Protein AF-A0A2V5PGL5-F1 (afdb_monomer)

pLDDT: mean 88.91, std 11.19, range [50.94, 98.19]

Solvent-accessible surface area (backbone atoms only — not comparable to full-atom values): 10122 Å² total; per-residue (Å²): 123,71,71,63,53,55,51,53,52,50,51,52,53,50,51,60,62,66,61,60,67,85,67,76,75,49,57,67,48,37,21,50,52,44,50,51,52,64,72,65,54,59,92,87,54,70,66,73,61,70,34,73,67,42,45,48,50,42,28,66,51,41,43,56,71,76,46,97,48,52,59,74,34,54,37,42,74,38,64,45,70,73,54,37,51,74,67,74,46,52,85,92,70,59,59,91,46,64,64,60,40,54,51,49,49,54,52,47,47,69,75,38,52,89,81,56,71,79,72,59,90,78,73,47,81,50,74,37,80,86,48,56,37,41,22,74,48,48,54,54,50,52,53,48,51,50,53,49,32,53,50,51,31,49,46,24,72,74,75,72,46,52,76,65,55,36,52,49,31,54,58,71,62,90

Mean predicted aligned error: 7.93 Å

Foldseek 3Di:
DVPVVVVVVVVVVVVVVVPPDPDDQDLVNLLVVLLVVLVPDDPPPDCLCVPPVNSVVSSNCSCVLVPPPCLVRVLQRDAQCVVCVLLVHDPVPQDLDVVVNLVSLVVSCVVCVVSPDDDDPPPPPSVCPSRNGDNVNSVVVVVVQLVVLVVQLVCLVPVPNDPVSNVVSSVSND

Sequence (174 aa):
MKRTSFRALGLLAFLALAAHSTLAWDYEGHRLVNQLALASLPTNFPSFVRTPAAAERVAFLAGEADRPLKHCQEPEHYMDLEELALDGLKPELLPVFRYDFVAQLALVRKAHPESFPAAEPGRDAAHVRELVGLLPWTITENYGKLKSGFSYFKAFEEDGGTAEEIANAQQNII

Structure (mmCIF, N/CA/C/O backbone):
data_AF-A0A2V5PGL5-F1
#
_entry.id   AF-A0A2V5PGL5-F1
#
loop_
_atom_site.group_PDB
_atom_site.id
_atom_site.type_symbol
_atom_site.label_atom_id
_atom_site.label_alt_id
_atom_site.label_comp_id
_atom_site.label_asym_id
_atom_site.label_entity_id
_atom_site.label_seq_id
_atom_site.pdbx_PDB_ins_code
_atom_site.Cartn_x
_atom_site.Cartn_y
_atom_site.Cartn_z
_atom_site.occupancy
_atom_site.B_iso_or_equiv
_atom_site.auth_seq_id
_atom_site.auth_comp_id
_atom_site.auth_asym_id
_atom_site.auth_atom_id
_atom_site.pdbx_PDB_model_num
ATOM 1 N N . MET A 1 1 ? -5.163 48.042 -31.490 1.00 52.19 1 MET A N 1
ATOM 2 C CA . MET A 1 1 ? -4.588 47.918 -30.129 1.00 52.19 1 MET A CA 1
ATOM 3 C C . MET A 1 1 ? -5.418 47.082 -29.146 1.00 52.19 1 MET A C 1
ATOM 5 O O . MET A 1 1 ? -4.812 46.475 -28.287 1.00 52.19 1 MET A O 1
ATOM 9 N N . LYS A 1 2 ? -6.757 46.966 -29.251 1.00 50.94 2 LYS A N 1
ATOM 10 C CA . LYS A 1 2 ? -7.557 46.185 -28.272 1.00 50.94 2 LYS A CA 1
ATOM 11 C C . LYS A 1 2 ? -7.494 44.649 -28.440 1.00 50.94 2 LYS A C 1
ATOM 13 O O . LYS A 1 2 ? -7.550 43.928 -27.457 1.00 50.94 2 LYS A O 1
ATOM 18 N N . ARG A 1 3 ? -7.344 44.124 -29.667 1.00 51.84 3 ARG A N 1
ATOM 19 C CA . ARG A 1 3 ? -7.394 42.667 -29.955 1.00 51.84 3 ARG A CA 1
ATOM 20 C C . ARG A 1 3 ? -6.144 41.882 -29.530 1.00 51.84 3 ARG A C 1
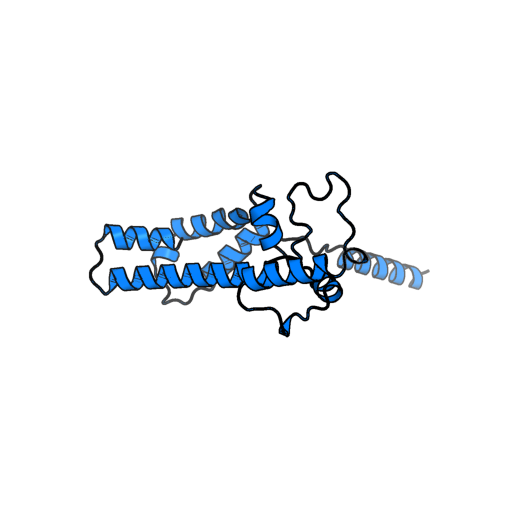ATOM 22 O O . ARG A 1 3 ? -6.249 40.704 -29.212 1.00 51.84 3 ARG A O 1
ATOM 29 N N . THR A 1 4 ? -4.978 42.521 -29.526 1.00 56.88 4 THR A N 1
ATOM 30 C CA . THR A 1 4 ? -3.708 41.913 -29.098 1.00 56.88 4 THR A CA 1
ATOM 31 C C . THR A 1 4 ? -3.652 41.749 -27.579 1.00 56.88 4 THR A C 1
ATOM 33 O O . THR A 1 4 ? -3.180 40.723 -27.101 1.00 56.88 4 THR A O 1
ATOM 36 N N . SER A 1 5 ? -4.233 42.689 -26.828 1.00 60.47 5 SER A N 1
ATOM 37 C CA . SER A 1 5 ? -4.315 42.634 -25.363 1.00 60.47 5 SER A CA 1
ATOM 38 C C . SER A 1 5 ? -5.188 41.482 -24.858 1.00 60.47 5 SER A C 1
ATOM 40 O O . SER A 1 5 ? -4.780 40.790 -23.936 1.00 60.47 5 SER A O 1
ATOM 42 N N . PHE A 1 6 ? -6.333 41.202 -25.497 1.00 62.50 6 PHE A N 1
ATOM 43 C CA . PHE A 1 6 ? -7.183 40.059 -25.119 1.00 62.50 6 PHE A CA 1
ATOM 44 C C . PHE A 1 6 ? -6.530 38.699 -25.407 1.00 62.50 6 PHE A C 1
ATOM 46 O O . PHE A 1 6 ? -6.707 37.762 -24.635 1.00 62.50 6 PHE A O 1
ATOM 53 N N . ARG A 1 7 ? -5.743 38.587 -26.487 1.00 68.94 7 ARG A N 1
ATOM 54 C CA . ARG A 1 7 ? -5.005 37.353 -26.812 1.00 68.94 7 ARG A CA 1
ATOM 55 C C . ARG A 1 7 ? -3.846 37.103 -25.848 1.00 68.94 7 ARG A C 1
ATOM 57 O O . ARG A 1 7 ? -3.656 35.971 -25.425 1.00 68.94 7 ARG A O 1
ATOM 64 N N . ALA A 1 8 ? -3.115 38.153 -25.476 1.00 72.06 8 ALA A N 1
ATOM 65 C CA . ALA A 1 8 ? -2.045 38.060 -24.486 1.00 72.06 8 ALA A CA 1
ATOM 66 C C . ALA A 1 8 ? -2.585 37.688 -23.094 1.00 72.06 8 ALA A C 1
ATOM 68 O O . ALA A 1 8 ? -2.016 36.827 -22.431 1.00 72.06 8 ALA A O 1
ATOM 69 N N . LEU A 1 9 ? -3.721 38.272 -22.689 1.00 74.75 9 LEU A N 1
ATOM 70 C CA . LEU A 1 9 ? -4.374 37.947 -21.417 1.00 74.75 9 LEU A CA 1
ATOM 71 C C . LEU A 1 9 ? -4.900 36.503 -21.391 1.00 74.75 9 LEU A C 1
ATOM 73 O O . LEU A 1 9 ? -4.735 35.811 -20.393 1.00 74.75 9 LEU A O 1
ATOM 77 N N . GLY A 1 10 ? -5.482 36.034 -22.501 1.00 77.19 10 GLY A N 1
ATOM 78 C CA . GLY A 1 10 ? -5.933 34.647 -22.639 1.00 77.19 10 GLY A CA 1
ATOM 79 C C . GLY A 1 10 ? -4.785 33.636 -22.594 1.00 77.19 10 GLY A C 1
ATOM 80 O O . GLY A 1 10 ? -4.913 32.604 -21.944 1.00 77.19 10 GLY A O 1
ATOM 81 N N . LEU A 1 11 ? -3.645 33.947 -23.221 1.00 78.25 11 LEU A N 1
ATOM 82 C CA . LEU A 1 11 ? -2.459 33.085 -23.197 1.00 78.25 11 LEU A CA 1
ATOM 83 C C . LEU A 1 11 ? -1.823 33.018 -21.799 1.00 78.25 11 LEU A C 1
ATOM 85 O O . LEU A 1 11 ? -1.450 31.938 -21.356 1.00 78.25 11 LEU A O 1
ATOM 89 N N . LEU A 1 12 ? -1.749 34.145 -21.084 1.00 77.38 12 LEU A N 1
ATOM 90 C CA . LEU A 1 12 ? -1.271 34.194 -19.696 1.00 77.38 12 LEU A CA 1
ATOM 91 C C . LEU A 1 12 ? -2.187 33.420 -18.741 1.00 77.38 12 LEU A C 1
ATOM 93 O O . LEU A 1 12 ? -1.691 32.685 -17.894 1.00 77.38 12 LEU A O 1
ATOM 97 N N . ALA A 1 13 ? -3.509 33.533 -18.901 1.00 75.62 13 ALA A N 1
ATOM 98 C CA . ALA A 1 13 ? -4.465 32.753 -18.117 1.00 75.62 13 ALA A CA 1
ATOM 99 C C . ALA A 1 13 ? -4.351 31.246 -18.411 1.00 75.62 13 ALA A C 1
ATOM 101 O O . ALA A 1 13 ? -4.390 30.440 -17.486 1.00 75.62 13 ALA A O 1
ATOM 102 N N . PHE A 1 14 ? -4.151 30.864 -19.677 1.00 74.12 14 PHE A N 1
ATOM 103 C CA . PHE A 1 14 ? -3.948 29.468 -20.070 1.00 74.12 14 PHE A CA 1
ATOM 104 C C . PHE A 1 14 ? -2.629 28.899 -19.530 1.00 74.12 14 PHE A C 1
ATOM 106 O O . PHE A 1 14 ? -2.617 27.782 -19.031 1.00 74.12 14 PHE A O 1
ATOM 113 N N . LEU A 1 15 ? -1.538 29.673 -19.555 1.00 74.75 15 LEU A N 1
ATOM 114 C CA . LEU A 1 15 ? -0.254 29.276 -18.967 1.00 74.75 15 LEU A CA 1
ATOM 115 C C . LEU A 1 15 ? -0.322 29.179 -17.437 1.00 74.75 15 LEU A C 1
ATOM 117 O O . LEU A 1 15 ? 0.259 28.263 -16.874 1.00 74.75 15 LEU A O 1
ATOM 121 N N . ALA A 1 16 ? -1.064 30.065 -16.765 1.00 68.12 16 ALA A N 1
ATOM 122 C CA . ALA A 1 16 ? -1.285 29.986 -15.319 1.00 68.12 16 ALA A CA 1
ATOM 123 C C . ALA A 1 16 ? -2.158 28.780 -14.922 1.00 68.12 16 ALA A C 1
ATOM 125 O O . ALA A 1 16 ? -1.909 28.150 -13.901 1.00 68.12 16 ALA A O 1
ATOM 126 N N . LEU A 1 17 ? -3.151 28.422 -15.744 1.00 63.62 17 LEU A N 1
ATOM 127 C CA . LEU A 1 17 ? -3.961 27.214 -15.552 1.00 63.62 17 LEU A CA 1
ATOM 128 C C . LEU A 1 17 ? -3.180 25.933 -15.881 1.00 63.62 17 LEU A C 1
ATOM 130 O O . LEU A 1 17 ? -3.324 24.950 -15.163 1.00 63.62 17 LEU A O 1
ATOM 134 N N . ALA A 1 18 ? -2.321 25.952 -16.902 1.00 60.88 18 ALA A N 1
ATOM 135 C CA . ALA A 1 18 ? -1.444 24.836 -17.265 1.00 60.88 18 ALA A CA 1
ATOM 136 C C . ALA A 1 18 ? -0.243 24.667 -16.313 1.00 60.88 18 ALA A C 1
ATOM 138 O O . ALA A 1 18 ? 0.379 23.612 -16.303 1.00 60.88 18 ALA A O 1
ATOM 139 N N . ALA A 1 19 ? 0.073 25.687 -15.507 1.00 57.53 19 ALA A N 1
ATOM 140 C CA . ALA A 1 19 ? 1.109 25.645 -14.476 1.00 57.53 19 ALA A CA 1
ATOM 141 C C . ALA A 1 19 ? 0.639 25.016 -13.155 1.00 57.53 19 ALA A C 1
ATOM 143 O O . ALA A 1 19 ? 1.408 24.985 -12.194 1.00 57.53 19 ALA A O 1
ATOM 144 N N . HIS A 1 20 ? -0.586 24.480 -13.094 1.00 53.91 20 HIS A N 1
ATOM 145 C CA . HIS A 1 20 ? -0.894 23.470 -12.088 1.00 53.91 20 HIS A CA 1
ATOM 146 C C . HIS A 1 20 ? -0.110 22.219 -12.469 1.00 53.91 20 HIS A C 1
ATOM 148 O O . HIS A 1 20 ? -0.618 21.325 -13.142 1.00 53.91 20 HIS A O 1
ATOM 154 N N . SER A 1 21 ? 1.159 22.184 -12.062 1.00 53.25 21 SER A N 1
ATOM 155 C CA . SER A 1 21 ? 1.884 20.936 -11.915 1.00 53.25 21 SER A CA 1
ATOM 156 C C . SER A 1 21 ? 0.938 19.984 -11.198 1.00 53.25 21 SER A C 1
ATOM 158 O O . SER A 1 21 ? 0.430 20.310 -10.123 1.00 53.25 21 SER A O 1
ATOM 160 N N . THR A 1 22 ? 0.661 18.835 -11.802 1.00 53.97 22 THR A N 1
ATOM 161 C CA . THR A 1 22 ? 0.107 17.692 -11.084 1.00 53.97 22 THR A CA 1
ATOM 162 C C . THR A 1 22 ? 1.184 17.277 -10.091 1.00 53.97 22 THR A C 1
ATOM 164 O O . THR A 1 22 ? 2.017 16.422 -10.385 1.00 53.97 22 THR A O 1
ATOM 167 N N . LEU A 1 23 ? 1.278 18.008 -8.980 1.00 61.75 23 LEU A N 1
ATOM 168 C CA . LEU A 1 23 ? 2.219 17.700 -7.925 1.00 61.75 23 LEU A CA 1
ATOM 169 C C . LEU A 1 23 ? 1.856 16.304 -7.431 1.00 61.75 23 LEU A C 1
ATOM 171 O O . LEU A 1 23 ? 0.679 16.007 -7.212 1.00 61.75 23 LEU A O 1
ATOM 175 N N . ALA A 1 24 ? 2.869 15.447 -7.316 1.00 70.56 24 ALA A N 1
ATOM 176 C CA . ALA A 1 24 ? 2.718 14.209 -6.576 1.00 70.56 24 ALA A CA 1
ATOM 177 C C . ALA A 1 24 ? 2.209 14.542 -5.167 1.00 70.56 24 ALA A C 1
ATOM 179 O O . ALA A 1 24 ? 2.469 15.630 -4.642 1.00 70.56 24 ALA A O 1
ATOM 180 N N . TRP A 1 25 ? 1.451 13.621 -4.585 1.00 84.56 25 TRP A N 1
ATOM 181 C CA . TRP A 1 25 ? 0.922 13.800 -3.244 1.00 84.56 25 TRP A CA 1
ATOM 182 C C . TRP A 1 25 ? 2.093 13.803 -2.267 1.00 84.56 25 TRP A C 1
ATOM 184 O O . TRP A 1 25 ? 2.866 12.855 -2.213 1.00 84.56 25 TRP A O 1
ATOM 194 N N . ASP A 1 26 ? 2.254 14.901 -1.542 1.00 87.81 26 ASP A N 1
ATOM 195 C CA . ASP A 1 26 ? 3.152 14.947 -0.402 1.00 87.81 26 ASP A CA 1
ATOM 196 C C . ASP A 1 26 ? 2.430 14.408 0.842 1.00 87.81 26 ASP A C 1
ATOM 198 O O . ASP A 1 26 ? 1.290 13.932 0.783 1.00 87.81 26 ASP A O 1
ATOM 202 N N . TYR A 1 27 ? 3.090 14.505 1.995 1.00 92.31 27 TYR A N 1
ATOM 203 C CA . TYR A 1 27 ? 2.515 14.087 3.269 1.00 92.31 27 TYR A CA 1
ATOM 204 C C . TYR A 1 27 ? 1.114 14.673 3.516 1.00 92.31 27 TYR A C 1
ATOM 206 O O . TYR A 1 27 ? 0.224 13.949 3.962 1.00 92.31 27 TYR A O 1
ATOM 214 N N . GLU A 1 28 ? 0.886 15.954 3.206 1.00 93.69 28 GLU A N 1
ATOM 215 C CA . GLU A 1 28 ? -0.415 16.599 3.420 1.00 93.69 28 GLU A CA 1
ATOM 216 C C . GLU A 1 28 ? -1.478 16.044 2.468 1.00 93.69 28 GLU A C 1
ATOM 218 O O . GLU A 1 28 ? -2.625 15.823 2.866 1.00 93.69 28 GLU A O 1
ATOM 223 N N . GLY A 1 29 ? -1.084 15.748 1.229 1.00 93.25 29 GLY A N 1
ATOM 224 C CA . GLY A 1 29 ? -1.908 15.039 0.261 1.00 93.25 29 GLY A CA 1
ATOM 225 C C . GLY A 1 29 ? -2.373 13.669 0.760 1.00 93.25 29 GLY A C 1
ATOM 226 O O . GLY A 1 29 ? -3.576 13.397 0.815 1.00 93.25 29 GLY A O 1
ATOM 227 N N . HIS A 1 30 ? -1.429 12.828 1.187 1.00 94.56 30 HIS A N 1
ATOM 228 C CA . HIS A 1 30 ? -1.726 11.511 1.756 1.00 94.56 30 HIS A CA 1
ATOM 229 C C . HIS A 1 30 ? -2.597 11.618 3.014 1.00 94.56 30 HIS A C 1
ATOM 231 O O . HIS A 1 30 ? -3.583 10.890 3.172 1.00 94.56 30 HIS A O 1
ATOM 237 N N . ARG A 1 31 ? -2.286 12.575 3.894 1.00 96.19 31 ARG A N 1
ATOM 238 C CA . ARG A 1 31 ? -3.042 12.832 5.122 1.00 96.19 31 ARG A CA 1
ATOM 239 C C . ARG A 1 31 ? -4.494 13.208 4.829 1.00 96.19 31 ARG A C 1
ATOM 241 O O . ARG A 1 31 ? -5.399 12.662 5.463 1.00 96.19 31 ARG A O 1
ATOM 248 N N . LEU A 1 32 ? -4.733 14.088 3.855 1.00 96.12 32 LEU A N 1
ATOM 249 C CA . LEU A 1 32 ? -6.078 14.491 3.436 1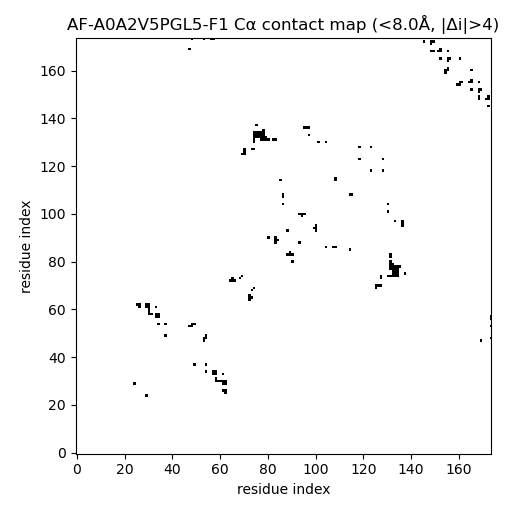.00 96.12 32 LEU A CA 1
ATOM 250 C C . LEU A 1 32 ? -6.894 13.299 2.919 1.00 96.12 32 LEU A C 1
ATOM 252 O O . LEU A 1 32 ? -8.055 13.143 3.305 1.00 96.12 32 LEU A O 1
ATOM 256 N N . VAL A 1 33 ? -6.298 12.439 2.086 1.00 95.44 33 VAL A N 1
ATOM 257 C CA . VAL A 1 33 ? -6.964 11.227 1.577 1.00 95.44 33 VAL A CA 1
ATOM 258 C C . VAL A 1 33 ? -7.395 10.316 2.730 1.00 95.44 33 VAL A C 1
ATOM 260 O O . VAL A 1 33 ? -8.550 9.888 2.763 1.00 95.44 33 VAL A O 1
ATOM 263 N N . ASN A 1 34 ? -6.528 10.090 3.721 1.00 96.06 34 ASN A N 1
ATOM 264 C CA . ASN A 1 34 ? -6.858 9.284 4.900 1.00 96.06 34 ASN A CA 1
ATOM 265 C C . ASN A 1 34 ? -8.007 9.889 5.723 1.00 96.06 34 ASN A C 1
ATOM 267 O O . ASN A 1 34 ? -8.916 9.175 6.151 1.00 96.06 34 ASN A O 1
ATOM 271 N N . GLN A 1 35 ? -8.017 11.210 5.910 1.00 97.25 35 GLN A N 1
ATOM 272 C CA . GLN A 1 35 ? -9.104 11.895 6.614 1.00 97.25 35 GLN A CA 1
ATOM 273 C C . GLN A 1 35 ? -10.442 11.788 5.869 1.00 97.25 35 GLN A C 1
ATOM 275 O O . GLN A 1 35 ? -11.474 11.531 6.493 1.00 97.25 35 GLN A O 1
ATOM 280 N N . LEU A 1 36 ? -10.436 11.943 4.541 1.00 97.81 36 LEU A N 1
ATOM 281 C CA . LEU A 1 36 ? -11.628 11.771 3.707 1.00 97.81 36 LEU A CA 1
ATOM 282 C C . LEU A 1 36 ? -12.134 10.325 3.742 1.00 97.81 36 LEU A C 1
ATOM 284 O O . LEU A 1 36 ? -13.340 10.106 3.872 1.00 97.81 36 LEU A O 1
ATOM 288 N N . ALA A 1 37 ? -11.227 9.346 3.694 1.00 95.88 37 ALA A N 1
ATOM 289 C CA . ALA A 1 37 ? -11.568 7.934 3.819 1.00 95.88 37 ALA A CA 1
ATOM 290 C C . ALA A 1 37 ? -12.295 7.660 5.146 1.00 95.88 37 ALA A C 1
ATOM 292 O O . ALA A 1 37 ? -13.408 7.132 5.126 1.00 95.88 37 ALA A O 1
ATOM 293 N N . LEU A 1 38 ? -11.738 8.109 6.279 1.00 96.88 38 LEU A N 1
ATOM 294 C CA . LEU A 1 38 ? -12.363 7.983 7.603 1.00 96.88 38 LEU A CA 1
ATOM 295 C C . LEU A 1 38 ? -13.742 8.657 7.672 1.00 96.88 38 LEU A C 1
ATOM 297 O O . LEU A 1 38 ? -14.686 8.080 8.216 1.00 96.88 38 LEU A O 1
ATOM 301 N N . ALA A 1 39 ? -13.875 9.858 7.102 1.00 96.69 39 ALA A N 1
ATOM 302 C CA . ALA A 1 39 ? -15.137 10.596 7.068 1.00 96.69 39 ALA A CA 1
ATOM 303 C C . ALA A 1 39 ? -16.212 9.908 6.206 1.00 96.69 39 ALA A C 1
ATOM 305 O O . ALA A 1 39 ? -17.403 10.060 6.475 1.00 96.69 39 ALA A O 1
ATOM 306 N N . SER A 1 40 ? -15.803 9.137 5.194 1.00 97.44 40 SER A N 1
ATOM 307 C CA . SER A 1 40 ? -16.708 8.413 4.292 1.00 97.44 40 SER A CA 1
ATOM 308 C C . SER A 1 40 ? -17.158 7.039 4.806 1.00 97.44 40 SER A C 1
ATOM 310 O O . SER A 1 40 ? -18.016 6.407 4.186 1.00 97.44 40 SER A O 1
ATOM 312 N N . LEU A 1 41 ? -16.610 6.565 5.933 1.00 96.69 41 LEU A N 1
ATOM 313 C CA . LEU A 1 41 ? -16.954 5.256 6.490 1.00 96.69 41 LEU A CA 1
ATOM 314 C C . LEU A 1 41 ? -18.457 5.160 6.819 1.00 96.69 41 LEU A C 1
ATOM 316 O O . LEU A 1 41 ? -19.014 6.078 7.433 1.00 96.69 41 LEU A O 1
ATOM 320 N N . PRO A 1 42 ? -19.117 4.026 6.516 1.00 96.50 42 PRO A N 1
ATOM 321 C CA . PRO A 1 42 ? -20.556 3.860 6.721 1.00 96.50 42 PRO A CA 1
ATOM 322 C C . PRO A 1 42 ? -20.904 3.868 8.212 1.00 96.50 42 PRO A C 1
ATOM 324 O O . PRO A 1 42 ? -20.124 3.389 9.029 1.00 96.50 42 PRO A O 1
ATOM 327 N N . THR A 1 43 ? -22.068 4.384 8.611 1.00 94.06 43 THR A N 1
ATOM 328 C CA . THR A 1 43 ? -22.406 4.616 10.036 1.00 94.06 43 THR A CA 1
ATOM 329 C C . THR A 1 43 ? -22.340 3.366 10.919 1.00 94.06 43 THR A C 1
ATOM 331 O O . THR A 1 43 ? -22.110 3.487 12.118 1.00 94.06 43 THR A O 1
ATOM 334 N N . ASN A 1 44 ? -22.458 2.173 10.336 1.00 93.50 44 ASN A N 1
ATOM 335 C CA . ASN A 1 44 ? -22.320 0.881 11.009 1.00 93.50 44 ASN A CA 1
ATOM 336 C C . ASN A 1 44 ? -20.872 0.347 11.093 1.00 93.50 44 ASN A C 1
ATOM 338 O O . ASN A 1 44 ? -20.674 -0.791 11.506 1.00 93.50 44 ASN A O 1
ATOM 342 N N . PHE A 1 45 ? -19.862 1.122 10.689 1.00 96.00 45 PHE A N 1
ATOM 343 C CA . PHE A 1 45 ? -18.451 0.735 10.820 1.00 96.00 45 PHE A CA 1
ATOM 344 C C . PHE A 1 45 ? -18.022 0.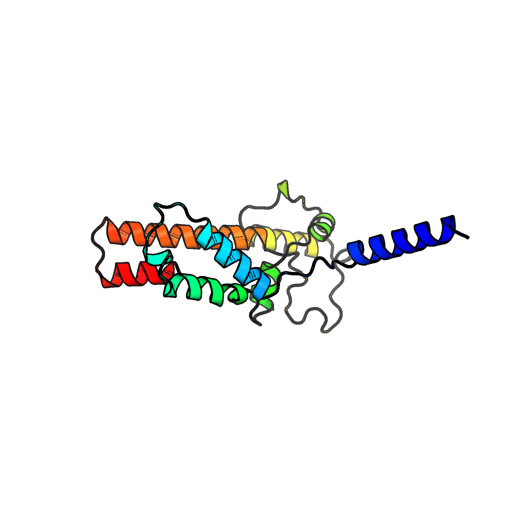667 12.301 1.00 96.00 45 PHE A C 1
ATOM 346 O O . PHE A 1 45 ? -18.515 1.493 13.080 1.00 96.00 45 PHE A O 1
ATOM 353 N N . PRO A 1 46 ? -17.105 -0.242 12.699 1.00 95.50 46 PRO A N 1
ATOM 354 C CA . PRO A 1 46 ? -16.669 -0.382 14.089 1.00 95.50 46 PRO A CA 1
ATOM 355 C C . PRO A 1 46 ? -16.260 0.946 14.738 1.00 95.50 46 PRO A C 1
ATOM 357 O O . PRO A 1 46 ? -15.507 1.740 14.169 1.00 95.50 46 PRO A O 1
ATOM 360 N N . SER A 1 47 ? -16.776 1.202 15.941 1.00 94.75 47 SER A N 1
ATOM 361 C CA . SER A 1 47 ? -16.668 2.510 16.600 1.00 94.75 47 SER A CA 1
ATOM 362 C C . SER A 1 47 ? -15.241 2.872 17.015 1.00 94.75 47 SER A C 1
ATOM 364 O O . SER A 1 47 ? -14.909 4.057 17.025 1.00 94.75 47 SER A O 1
ATOM 366 N N . PHE A 1 48 ? -14.382 1.882 17.294 1.00 96.06 48 PHE A N 1
ATOM 367 C CA . PHE A 1 48 ? -12.995 2.112 17.719 1.00 96.06 48 PHE A CA 1
ATOM 368 C C . PHE A 1 48 ? -12.182 2.907 16.680 1.00 96.06 48 PHE A C 1
ATOM 370 O O . PHE A 1 48 ? -11.354 3.739 17.053 1.00 96.06 48 PHE A O 1
ATOM 377 N N . VAL A 1 49 ? -12.495 2.739 15.389 1.00 96.75 49 VAL A N 1
ATOM 378 C CA . VAL A 1 49 ? -11.841 3.437 14.266 1.00 96.75 49 VAL A CA 1
ATOM 379 C C . VAL A 1 49 ? -12.175 4.931 14.240 1.00 96.75 49 VAL A C 1
ATOM 381 O O . VAL A 1 49 ? -11.391 5.740 13.755 1.00 96.75 49 VAL A O 1
ATOM 384 N N . ARG A 1 50 ? -13.326 5.328 14.798 1.00 94.50 50 ARG A N 1
ATOM 385 C CA . ARG A 1 50 ? -13.787 6.726 14.822 1.00 94.50 50 ARG A CA 1
ATOM 386 C C . ARG A 1 50 ? -13.331 7.514 16.042 1.00 94.50 50 ARG A C 1
ATOM 388 O O . ARG A 1 50 ? -13.662 8.694 16.154 1.00 94.50 50 ARG A O 1
ATOM 395 N N . THR A 1 51 ? -12.627 6.888 16.982 1.00 96.94 51 THR A N 1
ATOM 396 C CA . THR A 1 51 ? -12.110 7.627 18.137 1.00 96.94 51 THR A CA 1
ATOM 397 C C . THR A 1 51 ? -11.145 8.720 17.658 1.00 96.94 51 THR A C 1
ATOM 399 O O . THR A 1 51 ? -10.411 8.492 16.694 1.00 96.94 51 THR A O 1
ATOM 402 N N . PRO A 1 52 ? -11.090 9.897 18.312 1.00 97.50 52 PRO A N 1
ATOM 403 C CA . PRO A 1 52 ? -10.157 10.951 17.913 1.00 97.50 52 PRO A CA 1
ATOM 404 C C . PRO A 1 52 ? -8.698 10.474 17.850 1.00 97.50 52 PRO A C 1
ATOM 406 O O . PRO A 1 52 ? -7.961 10.858 16.949 1.00 97.50 52 PRO A O 1
ATOM 409 N N . ALA A 1 53 ? -8.302 9.587 18.770 1.00 97.31 53 ALA A N 1
ATOM 410 C CA . ALA A 1 53 ? -6.967 8.996 18.795 1.00 97.31 53 ALA A CA 1
ATOM 411 C C . ALA A 1 53 ? -6.698 8.090 17.580 1.00 97.31 53 ALA A C 1
ATOM 413 O O . ALA A 1 53 ? -5.646 8.216 16.957 1.00 97.31 53 ALA A O 1
ATOM 414 N N . ALA A 1 54 ? -7.640 7.213 17.214 1.00 97.81 54 ALA A N 1
ATOM 415 C CA . ALA A 1 54 ? -7.501 6.352 16.039 1.00 97.81 54 ALA A CA 1
ATOM 416 C C . ALA A 1 54 ? -7.508 7.163 14.734 1.00 97.81 54 ALA A C 1
ATOM 418 O O . ALA A 1 54 ? -6.672 6.933 13.864 1.00 97.81 54 ALA A O 1
ATOM 419 N N . ALA A 1 55 ? -8.387 8.162 14.626 1.00 97.06 55 ALA A N 1
ATOM 420 C CA . ALA A 1 55 ? -8.446 9.034 13.459 1.00 97.06 55 ALA A CA 1
ATOM 421 C C . ALA A 1 55 ? -7.130 9.798 13.240 1.00 97.06 55 ALA A C 1
ATOM 423 O O . ALA A 1 55 ? -6.624 9.846 12.118 1.00 97.06 55 ALA A O 1
ATOM 424 N N . GLU A 1 56 ? -6.540 10.351 14.306 1.00 97.56 56 GLU A N 1
ATOM 425 C CA . GLU A 1 56 ? -5.237 11.014 14.204 1.00 97.56 56 GLU A CA 1
ATOM 426 C C . GLU A 1 56 ? -4.115 10.022 13.889 1.00 97.56 56 GLU A C 1
ATOM 428 O O . GLU A 1 56 ? -3.248 10.324 13.076 1.00 97.56 56 GLU A O 1
ATOM 433 N N . ARG A 1 57 ? -4.136 8.819 14.475 1.00 97.56 57 ARG A N 1
ATOM 434 C CA . ARG A 1 57 ? -3.142 7.772 14.201 1.00 97.56 57 ARG A CA 1
ATOM 435 C C . ARG A 1 57 ? -3.116 7.395 12.715 1.00 97.56 57 ARG A C 1
ATOM 437 O O . ARG A 1 57 ? -2.038 7.395 12.125 1.00 97.56 57 ARG A O 1
ATOM 444 N N . VAL A 1 58 ? -4.282 7.157 12.110 1.00 97.00 58 VAL A N 1
ATOM 445 C CA . VAL A 1 58 ? -4.422 6.859 10.672 1.00 97.00 58 VAL A CA 1
ATOM 446 C C . VAL A 1 58 ? -3.970 8.044 9.812 1.00 97.00 58 VAL A C 1
ATOM 448 O O . VAL A 1 58 ? -3.290 7.854 8.804 1.00 97.00 58 VAL A O 1
ATOM 451 N N . ALA A 1 59 ? -4.301 9.278 10.202 1.00 96.56 59 ALA A N 1
ATOM 452 C CA . ALA A 1 59 ? -3.855 10.473 9.485 1.00 96.56 59 ALA A CA 1
ATOM 453 C C . ALA A 1 59 ? -2.326 10.658 9.560 1.00 96.56 59 ALA A C 1
ATOM 455 O O . ALA A 1 59 ? -1.690 10.947 8.553 1.00 96.56 59 ALA A O 1
ATOM 456 N N . PHE A 1 60 ? -1.724 10.444 10.730 1.00 95.75 60 PHE A N 1
ATOM 457 C CA . PHE A 1 60 ? -0.278 10.537 10.946 1.00 95.75 60 PHE A CA 1
ATOM 458 C C . PHE A 1 60 ? 0.509 9.472 10.171 1.00 95.75 60 PHE A C 1
ATOM 460 O O . PHE A 1 60 ? 1.592 9.745 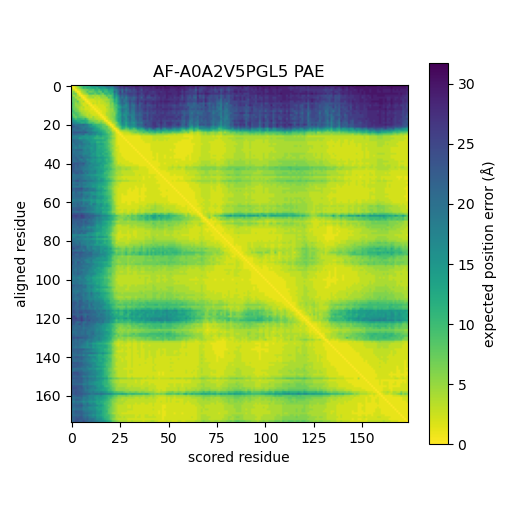9.655 1.00 95.75 60 PHE A O 1
ATOM 467 N N . LEU A 1 61 ? -0.026 8.251 10.076 1.00 95.25 61 LEU A N 1
ATOM 468 C CA . LEU A 1 61 ? 0.602 7.147 9.343 1.00 95.25 61 LEU A CA 1
ATOM 469 C C . LEU A 1 61 ? 0.522 7.291 7.815 1.00 95.25 61 LEU A C 1
ATOM 471 O O . LEU A 1 61 ? 1.104 6.474 7.108 1.00 95.25 61 LEU A O 1
ATOM 475 N N . ALA A 1 62 ? -0.140 8.325 7.291 1.00 94.00 62 ALA A N 1
ATOM 476 C CA . ALA A 1 62 ? -0.354 8.491 5.856 1.00 94.00 62 ALA A CA 1
ATOM 477 C C . ALA A 1 62 ? 0.944 8.578 5.031 1.00 94.00 62 ALA A C 1
ATOM 479 O O . ALA A 1 62 ? 0.969 8.107 3.901 1.00 94.00 62 ALA A O 1
ATOM 480 N N . GLY A 1 63 ? 2.021 9.127 5.601 1.00 91.06 63 GLY A N 1
ATOM 481 C CA . GLY A 1 63 ? 3.337 9.203 4.952 1.00 91.06 63 GLY A CA 1
ATOM 482 C C . GLY A 1 63 ? 4.308 8.089 5.344 1.00 91.06 63 GLY A C 1
ATOM 483 O O . GLY A 1 63 ? 5.511 8.253 5.169 1.00 91.06 63 GLY A O 1
ATOM 484 N N . GLU A 1 64 ? 3.846 6.998 5.968 1.00 90.81 64 GLU A N 1
ATOM 485 C CA . GLU A 1 64 ? 4.745 5.905 6.368 1.00 90.81 64 GLU A CA 1
ATOM 486 C C . GLU A 1 64 ? 5.417 5.258 5.154 1.00 90.81 64 GLU A C 1
ATOM 488 O O . GLU A 1 64 ? 6.628 5.038 5.181 1.00 90.81 64 GLU A O 1
ATOM 493 N N . ALA A 1 65 ? 4.658 5.057 4.079 1.00 88.69 65 ALA A N 1
ATOM 494 C CA . ALA A 1 65 ? 5.155 4.419 2.870 1.00 88.69 65 ALA A CA 1
ATOM 495 C C . ALA A 1 65 ? 6.235 5.263 2.151 1.00 88.69 65 ALA A C 1
ATOM 497 O O . ALA A 1 65 ? 7.136 4.694 1.545 1.00 88.69 65 ALA A O 1
ATOM 498 N N . ASP A 1 66 ? 6.234 6.590 2.332 1.00 89.00 66 ASP A N 1
ATOM 499 C CA . ASP A 1 66 ? 7.237 7.519 1.778 1.00 89.00 66 ASP A CA 1
ATOM 500 C C . ASP A 1 66 ? 8.513 7.652 2.637 1.00 89.00 66 ASP A C 1
ATOM 502 O O . ASP A 1 66 ? 9.387 8.490 2.370 1.00 89.00 66 ASP A O 1
ATOM 506 N N . ARG A 1 67 ? 8.645 6.874 3.719 1.00 85.81 67 ARG A N 1
ATOM 507 C CA . ARG A 1 67 ? 9.855 6.891 4.554 1.00 85.81 67 ARG A CA 1
ATOM 508 C C . ARG A 1 67 ? 11.083 6.451 3.736 1.00 85.81 67 ARG A C 1
ATOM 510 O O . ARG A 1 67 ? 10.974 5.800 2.704 1.00 85.81 67 ARG A O 1
ATOM 517 N N . PRO A 1 68 ? 12.311 6.815 4.155 1.00 78.75 68 PRO A N 1
ATOM 518 C CA . PRO A 1 68 ? 13.506 6.617 3.333 1.00 78.75 68 PRO A CA 1
ATOM 519 C C . PRO A 1 68 ? 14.018 5.159 3.328 1.00 78.75 68 PRO A C 1
ATOM 521 O O . PRO A 1 68 ? 15.166 4.904 3.691 1.00 78.75 68 PRO A O 1
ATOM 524 N N . LEU A 1 69 ? 13.199 4.201 2.878 1.00 85.75 69 LEU A N 1
ATOM 525 C CA . LEU A 1 69 ? 13.577 2.810 2.605 1.00 85.75 69 LEU A CA 1
ATOM 526 C C . LEU A 1 69 ? 13.420 2.488 1.111 1.00 85.75 69 LEU A C 1
ATOM 528 O O . LEU A 1 69 ? 12.662 1.609 0.702 1.00 85.75 69 LEU A O 1
ATOM 532 N N . LYS A 1 70 ? 14.183 3.217 0.293 1.00 85.12 70 LYS A N 1
ATOM 533 C CA . LYS A 1 70 ? 14.036 3.272 -1.169 1.00 85.12 70 LYS A CA 1
ATOM 534 C C . LYS A 1 70 ? 13.932 1.912 -1.862 1.00 85.12 70 LYS A C 1
ATOM 536 O O . LYS A 1 70 ? 12.980 1.690 -2.589 1.00 85.12 70 LYS A O 1
ATOM 541 N N . HIS A 1 71 ? 14.841 0.974 -1.583 1.00 89.75 71 HIS A N 1
ATOM 542 C CA . HIS A 1 71 ? 14.836 -0.338 -2.251 1.00 89.75 71 HIS A CA 1
ATOM 543 C C . HIS A 1 71 ? 13.520 -1.117 -2.072 1.00 89.75 71 HIS A C 1
ATOM 545 O O . HIS A 1 71 ? 13.099 -1.837 -2.969 1.00 89.75 71 HIS A O 1
ATOM 551 N N . CYS A 1 72 ? 12.880 -0.983 -0.909 1.00 87.56 72 CYS A N 1
ATOM 552 C CA . CYS A 1 72 ? 11.661 -1.720 -0.582 1.00 87.56 72 CYS A CA 1
ATOM 553 C C . CYS A 1 72 ? 10.405 -0.931 -0.967 1.00 87.56 72 CYS A C 1
ATOM 555 O O . CYS A 1 72 ? 9.474 -1.493 -1.527 1.00 87.56 72 CYS A O 1
ATOM 557 N N . GLN A 1 73 ? 10.390 0.367 -0.660 1.00 89.50 73 GLN A N 1
ATOM 558 C CA . GLN A 1 73 ? 9.185 1.187 -0.728 1.00 89.50 73 GLN A CA 1
ATOM 559 C C . GLN A 1 73 ? 9.036 1.914 -2.065 1.00 89.50 73 GLN A C 1
ATOM 561 O O . GLN A 1 73 ? 7.936 1.962 -2.593 1.00 89.50 73 GLN A O 1
ATOM 566 N N . GLU A 1 74 ? 10.106 2.435 -2.668 1.00 89.75 74 GLU A N 1
ATOM 567 C CA . GLU A 1 74 ? 10.028 3.222 -3.913 1.00 89.75 74 GLU A CA 1
ATOM 568 C C . GLU A 1 74 ? 9.251 2.523 -5.047 1.00 89.75 74 GLU A C 1
ATOM 570 O O . GLU A 1 74 ? 8.301 3.131 -5.547 1.00 89.75 74 GLU A O 1
ATOM 575 N N . PRO A 1 75 ? 9.525 1.247 -5.406 1.00 93.19 75 PRO A N 1
ATOM 576 C CA . PRO A 1 75 ? 8.799 0.580 -6.486 1.00 93.19 75 PRO A CA 1
ATOM 577 C C . PRO A 1 75 ? 7.319 0.360 -6.154 1.00 93.19 75 PRO A C 1
ATOM 579 O O . PRO A 1 75 ? 6.523 0.123 -7.052 1.00 93.19 75 PRO A O 1
ATOM 582 N N . GLU A 1 76 ? 6.911 0.450 -4.890 1.00 93.44 76 GLU A N 1
ATOM 583 C CA . GLU A 1 76 ? 5.527 0.249 -4.461 1.00 93.44 76 GLU A CA 1
ATOM 584 C C . GLU A 1 76 ? 4.636 1.496 -4.649 1.00 93.44 76 GLU A C 1
ATOM 586 O O . GLU A 1 76 ? 3.430 1.404 -4.423 1.00 93.44 76 GLU A O 1
ATOM 591 N N . HIS A 1 77 ? 5.190 2.634 -5.100 1.00 92.44 77 HIS A N 1
ATOM 592 C CA . HIS A 1 77 ? 4.484 3.926 -5.214 1.00 92.44 77 HIS A CA 1
ATOM 593 C C . HIS A 1 77 ? 4.093 4.336 -6.638 1.00 92.44 77 HIS A C 1
ATOM 595 O O . HIS A 1 77 ? 3.434 5.359 -6.826 1.00 92.44 77 HIS A O 1
ATOM 601 N N . TYR A 1 78 ? 4.476 3.561 -7.649 1.00 92.50 78 TYR A N 1
ATOM 602 C CA . TYR A 1 78 ? 4.184 3.875 -9.045 1.00 92.50 78 TYR A CA 1
ATOM 603 C C . TYR A 1 78 ? 3.961 2.616 -9.890 1.00 92.50 78 TYR A C 1
ATOM 605 O O . TYR A 1 78 ? 4.115 1.482 -9.426 1.00 92.50 78 TYR A O 1
ATOM 613 N N . MET A 1 79 ? 3.554 2.841 -11.136 1.00 92.88 79 MET A N 1
ATOM 614 C CA . MET A 1 79 ? 3.630 1.881 -12.230 1.00 92.88 79 MET A CA 1
ATOM 615 C C . MET A 1 79 ? 3.830 2.653 -13.531 1.00 92.88 79 MET A C 1
ATOM 617 O O . MET A 1 79 ? 2.969 3.450 -13.910 1.00 92.88 79 MET A O 1
ATOM 621 N N . ASP A 1 80 ? 4.930 2.363 -14.216 1.00 92.00 80 ASP A N 1
ATOM 622 C CA . ASP A 1 80 ? 5.303 3.008 -15.472 1.00 92.00 80 ASP A CA 1
ATOM 623 C C . ASP A 1 80 ? 4.698 2.209 -16.632 1.00 92.00 80 ASP A C 1
ATOM 625 O O . ASP A 1 80 ? 5.283 1.266 -17.175 1.00 92.00 80 ASP A O 1
ATOM 629 N N . LEU A 1 81 ? 3.454 2.545 -16.985 1.00 90.88 81 LEU A N 1
ATOM 630 C CA . LEU A 1 81 ? 2.679 1.832 -18.009 1.00 90.88 81 LEU A CA 1
ATOM 631 C C . LEU A 1 81 ? 3.338 1.883 -19.396 1.00 90.88 81 LEU A C 1
ATOM 633 O O . LEU A 1 81 ? 3.140 0.989 -20.219 1.00 90.88 81 LEU A O 1
ATOM 637 N N . GLU A 1 82 ? 4.113 2.927 -19.665 1.00 88.00 82 GLU A N 1
ATOM 638 C CA . GLU A 1 82 ? 4.910 3.085 -20.873 1.00 88.00 82 GLU A CA 1
ATOM 639 C C . GLU A 1 82 ? 6.072 2.091 -20.950 1.00 88.00 82 GLU A C 1
ATOM 641 O O . GLU A 1 82 ? 6.371 1.603 -22.041 1.00 88.00 82 GLU A O 1
ATOM 646 N N . GLU A 1 83 ? 6.690 1.744 -19.817 1.00 87.25 83 GLU A N 1
ATOM 647 C CA . GLU A 1 83 ? 7.787 0.774 -19.775 1.00 87.25 83 GLU A CA 1
ATOM 648 C C . GLU A 1 83 ? 7.260 -0.654 -19.930 1.00 87.25 83 GLU A C 1
ATOM 650 O O . GLU A 1 83 ? 7.855 -1.442 -20.664 1.00 87.25 83 GLU A O 1
ATOM 655 N N . LEU A 1 84 ? 6.071 -0.956 -19.388 1.00 88.38 84 LEU A N 1
ATOM 656 C CA . LEU A 1 84 ? 5.397 -2.241 -19.629 1.00 88.38 84 LEU A CA 1
ATOM 657 C C . LEU A 1 84 ? 5.247 -2.557 -21.123 1.00 88.38 84 LEU A C 1
ATOM 659 O O . LEU A 1 84 ? 5.404 -3.706 -21.540 1.00 88.38 84 LEU A O 1
ATOM 663 N N . ALA A 1 85 ? 4.945 -1.544 -21.941 1.00 84.12 85 ALA A N 1
ATOM 664 C CA . ALA A 1 85 ? 4.818 -1.722 -23.382 1.00 84.12 85 ALA A CA 1
ATOM 665 C C . ALA A 1 85 ? 6.167 -2.049 -24.050 1.00 84.12 85 ALA A C 1
ATOM 667 O O . ALA A 1 85 ? 6.189 -2.813 -25.018 1.00 84.12 85 ALA A O 1
ATOM 668 N N . LEU A 1 86 ? 7.281 -1.515 -23.530 1.00 82.06 86 LEU A N 1
ATOM 669 C CA . LEU A 1 86 ? 8.638 -1.856 -23.979 1.00 82.06 86 LEU A CA 1
ATOM 670 C C . LEU A 1 86 ? 9.007 -3.298 -23.610 1.00 82.06 86 LEU A C 1
ATOM 672 O O . LEU A 1 86 ? 9.663 -3.976 -24.397 1.00 82.06 86 LEU A O 1
ATOM 676 N N . ASP A 1 87 ? 8.510 -3.794 -22.476 1.00 81.00 87 ASP A N 1
ATOM 677 C CA . ASP A 1 87 ? 8.629 -5.199 -22.067 1.00 81.00 87 ASP A CA 1
ATOM 678 C C . ASP A 1 87 ? 7.740 -6.153 -22.899 1.00 81.00 87 ASP A C 1
ATOM 680 O O . ASP A 1 87 ? 7.736 -7.368 -22.687 1.00 81.00 87 ASP A O 1
ATOM 684 N N . GLY A 1 88 ? 6.947 -5.633 -23.845 1.00 85.56 88 GLY A N 1
ATOM 685 C CA . GLY A 1 88 ? 5.980 -6.422 -24.612 1.00 85.56 88 GLY A CA 1
ATOM 686 C C . GLY A 1 88 ? 4.821 -6.953 -23.759 1.00 85.56 88 GLY A C 1
ATOM 687 O O . GLY A 1 88 ? 4.107 -7.869 -24.180 1.00 85.56 88 GLY A O 1
ATOM 688 N N . LEU A 1 89 ? 4.626 -6.387 -22.565 1.00 89.31 89 LEU A N 1
ATOM 689 C CA . LEU A 1 89 ? 3.575 -6.753 -21.628 1.00 89.31 89 LEU A CA 1
ATOM 690 C C . LEU A 1 89 ? 2.350 -5.861 -21.832 1.00 89.31 89 LEU A C 1
ATOM 692 O O . LEU A 1 89 ? 2.441 -4.689 -22.194 1.00 89.31 89 LEU A O 1
ATOM 696 N N . LYS A 1 90 ? 1.169 -6.433 -21.597 1.00 90.06 90 LYS A N 1
ATOM 697 C CA . LYS A 1 90 ? -0.102 -5.702 -21.633 1.00 90.06 90 LYS A CA 1
ATOM 698 C C . LYS A 1 90 ? -0.677 -5.625 -20.223 1.00 90.06 90 LYS A C 1
ATOM 700 O O . LYS A 1 90 ? -0.725 -6.676 -19.579 1.00 90.06 90 LYS A O 1
ATOM 705 N N . PRO A 1 91 ? -1.163 -4.455 -19.766 1.00 90.94 91 PRO A N 1
ATOM 706 C CA . PRO A 1 91 ? -1.745 -4.307 -18.433 1.00 90.94 91 PRO A CA 1
ATOM 707 C C . PRO A 1 91 ? -2.834 -5.341 -18.115 1.00 90.94 91 PRO A C 1
ATOM 709 O O . PRO A 1 91 ? -2.898 -5.854 -17.003 1.00 90.94 91 PRO A O 1
ATOM 712 N N . GLU A 1 92 ? -3.656 -5.716 -19.100 1.00 91.69 92 GLU A N 1
ATOM 713 C CA . GLU A 1 92 ? -4.770 -6.656 -18.907 1.00 91.69 92 GLU A CA 1
ATOM 714 C C . GLU A 1 92 ? -4.322 -8.119 -18.757 1.00 91.69 92 GLU A C 1
ATOM 716 O O . GLU A 1 92 ? -5.130 -8.978 -18.406 1.00 91.69 92 GLU A O 1
ATOM 721 N N . LEU A 1 93 ? -3.054 -8.416 -19.057 1.00 91.69 93 LEU A N 1
ATOM 722 C CA . LEU A 1 93 ? -2.464 -9.755 -19.000 1.00 91.69 93 LEU A CA 1
ATOM 723 C C . LEU A 1 93 ? -1.451 -9.904 -17.859 1.00 91.69 93 LEU A C 1
ATOM 725 O O . LEU A 1 93 ? -0.780 -10.934 -17.777 1.00 91.69 93 LEU A O 1
ATOM 729 N N . LEU A 1 94 ? -1.315 -8.888 -17.002 1.00 94.31 94 LEU A N 1
ATOM 730 C CA . LEU A 1 94 ? -0.411 -8.952 -15.861 1.00 94.31 94 LEU A CA 1
ATOM 731 C C . LEU A 1 94 ? -0.874 -10.029 -14.869 1.00 94.31 94 LEU A C 1
ATOM 733 O O . LEU A 1 94 ? -2.078 -10.181 -14.631 1.00 94.31 94 LEU A O 1
ATOM 737 N N . PRO A 1 95 ? 0.060 -10.791 -14.276 1.00 95.31 95 PRO A N 1
ATOM 738 C CA . PRO A 1 95 ? -0.303 -11.836 -13.337 1.00 95.31 95 PRO A CA 1
ATOM 739 C C . PRO A 1 95 ? -0.823 -11.233 -12.029 1.00 95.31 95 PRO A C 1
ATOM 741 O O . PRO A 1 95 ? -0.420 -10.154 -11.590 1.00 95.31 95 PRO A O 1
ATOM 744 N N . VAL A 1 96 ? -1.711 -11.975 -11.370 1.00 94.88 96 VAL A N 1
ATOM 745 C CA . VAL A 1 96 ? -2.342 -11.541 -10.115 1.00 94.88 96 VAL A CA 1
ATOM 746 C C . VAL A 1 96 ? -1.318 -11.396 -8.987 1.00 94.88 96 VAL A C 1
ATOM 748 O O . VAL A 1 96 ? -1.477 -10.530 -8.132 1.00 94.88 96 VAL A O 1
ATOM 751 N N . PHE A 1 97 ? -0.260 -12.211 -8.976 1.00 96.69 97 PHE A N 1
ATOM 752 C CA . PHE A 1 97 ? 0.751 -12.192 -7.923 1.00 96.69 97 PHE A CA 1
ATOM 753 C C . PHE A 1 97 ? 1.982 -11.386 -8.336 1.00 96.69 97 PHE A C 1
ATOM 755 O O . PHE A 1 97 ? 2.573 -11.629 -9.390 1.00 96.69 97 PHE A O 1
ATOM 762 N N . ARG A 1 98 ? 2.423 -10.474 -7.459 1.00 96.00 98 ARG A N 1
ATOM 763 C CA . ARG A 1 98 ? 3.549 -9.575 -7.748 1.00 96.00 98 ARG A CA 1
ATOM 764 C C . ARG A 1 98 ? 4.849 -10.310 -8.065 1.00 96.00 98 ARG A C 1
ATOM 766 O O . ARG A 1 98 ? 5.638 -9.848 -8.878 1.00 96.00 98 ARG A O 1
ATOM 773 N N . TYR A 1 99 ? 5.086 -11.461 -7.440 1.00 96.44 99 TYR A N 1
ATOM 774 C CA . TYR A 1 99 ? 6.325 -12.208 -7.655 1.00 96.44 99 TYR A CA 1
ATOM 775 C C . TYR A 1 99 ? 6.349 -12.944 -8.994 1.00 96.44 99 TYR A C 1
ATOM 777 O O . TYR A 1 99 ? 7.417 -13.050 -9.592 1.00 96.44 99 TYR A O 1
ATOM 785 N N . ASP A 1 100 ? 5.191 -13.364 -9.506 1.00 96.94 100 ASP A N 1
ATOM 786 C CA . ASP A 1 100 ? 5.089 -13.903 -10.864 1.00 96.94 100 ASP A CA 1
ATOM 787 C C . ASP A 1 100 ? 5.388 -12.800 -11.888 1.00 96.94 100 ASP A C 1
ATOM 789 O O . ASP A 1 100 ? 6.117 -13.026 -12.854 1.00 96.94 100 ASP A O 1
ATOM 793 N N . PHE A 1 101 ? 4.898 -11.581 -11.633 1.00 95.62 101 PHE A N 1
ATOM 794 C CA . PHE A 1 101 ? 5.194 -10.408 -12.456 1.00 95.62 101 PHE A CA 1
ATOM 795 C C . PHE A 1 101 ? 6.688 -10.060 -12.453 1.00 95.62 101 PHE A C 1
ATOM 797 O O . PHE A 1 101 ? 7.295 -9.938 -13.516 1.00 95.62 101 PHE A O 1
ATOM 804 N N . VAL A 1 102 ? 7.308 -9.959 -11.273 1.00 95.00 102 VAL A N 1
ATOM 805 C CA . VAL A 1 102 ? 8.748 -9.672 -11.143 1.00 95.00 102 VAL A CA 1
ATOM 806 C C . VAL A 1 102 ? 9.593 -10.754 -11.825 1.00 95.00 102 VAL A C 1
ATOM 808 O O . VAL A 1 102 ? 10.568 -10.441 -12.509 1.00 95.00 102 VAL A O 1
ATOM 811 N N . ALA A 1 103 ? 9.209 -12.028 -11.702 1.00 95.25 103 ALA A N 1
ATOM 812 C CA . ALA A 1 103 ? 9.883 -13.116 -12.406 1.00 95.25 103 ALA A CA 1
ATOM 813 C C . ALA A 1 103 ? 9.754 -12.980 -13.934 1.00 95.25 103 ALA A C 1
ATOM 815 O O . ALA A 1 103 ? 10.732 -13.182 -14.655 1.00 95.25 103 ALA A O 1
ATOM 816 N N . GLN A 1 104 ? 8.574 -12.605 -14.433 1.00 93.81 104 GLN A N 1
ATOM 817 C CA . GLN A 1 104 ? 8.336 -12.377 -15.857 1.00 93.81 104 GLN A CA 1
ATOM 818 C C . GLN A 1 104 ? 9.178 -11.215 -16.406 1.00 93.81 104 GLN A C 1
ATOM 820 O O . GLN A 1 104 ? 9.819 -11.380 -17.444 1.00 93.81 104 GLN A O 1
ATOM 825 N N . LEU A 1 105 ? 9.245 -10.087 -15.692 1.00 93.00 105 LEU A N 1
ATOM 826 C CA . LEU A 1 105 ? 10.119 -8.950 -16.015 1.00 93.00 105 LEU A CA 1
ATOM 827 C C . LEU A 1 105 ? 11.582 -9.374 -16.151 1.00 93.00 105 LEU A C 1
ATOM 829 O O . LEU A 1 105 ? 12.233 -9.070 -17.151 1.00 93.00 105 LEU A O 1
ATOM 833 N N . ALA A 1 106 ? 12.090 -10.126 -15.173 1.00 92.50 106 ALA A N 1
ATOM 834 C CA . ALA A 1 106 ? 13.468 -10.605 -15.196 1.00 92.50 106 ALA A CA 1
ATOM 835 C C . ALA A 1 106 ? 13.752 -11.488 -16.426 1.00 92.50 106 ALA A C 1
ATOM 837 O O . ALA A 1 106 ? 14.825 -11.393 -17.025 1.00 92.50 106 ALA A O 1
ATOM 838 N N . LEU A 1 107 ? 12.794 -12.329 -16.835 1.00 93.25 107 LEU A N 1
ATOM 839 C CA . LEU A 1 107 ? 12.917 -13.162 -18.035 1.00 93.25 107 LEU A CA 1
ATOM 840 C C . LEU A 1 107 ? 12.922 -12.332 -19.324 1.00 93.25 107 LEU A C 1
ATOM 842 O O . LEU A 1 107 ? 13.777 -12.569 -20.179 1.00 93.25 107 LEU A O 1
ATOM 846 N N . VAL A 1 108 ? 12.012 -11.362 -19.455 1.00 91.31 108 VAL A N 1
ATOM 847 C CA . VAL A 1 108 ? 11.932 -10.463 -20.620 1.00 91.31 108 VAL A CA 1
ATOM 848 C C . VAL A 1 108 ? 13.227 -9.670 -20.771 1.00 91.31 108 VAL A C 1
ATOM 850 O O . VAL A 1 108 ? 13.856 -9.696 -21.829 1.00 91.31 108 VAL A O 1
ATOM 853 N N . ARG A 1 109 ? 13.684 -9.034 -19.691 1.00 89.81 109 ARG A N 1
ATOM 854 C CA . ARG A 1 109 ? 14.888 -8.196 -19.706 1.00 89.81 109 ARG A CA 1
ATOM 855 C C . ARG A 1 109 ? 16.147 -8.995 -20.013 1.00 89.81 109 ARG A C 1
ATOM 857 O O . ARG A 1 109 ? 16.989 -8.554 -20.789 1.00 89.81 109 ARG A O 1
ATOM 864 N N . LYS A 1 110 ? 16.246 -10.217 -19.481 1.00 91.25 110 LYS A N 1
ATOM 865 C CA . LYS A 1 110 ? 17.337 -11.144 -19.807 1.00 91.25 110 LYS A CA 1
ATOM 866 C C . LYS A 1 110 ? 17.328 -11.577 -21.277 1.00 91.25 110 LYS A C 1
ATOM 868 O O . LYS A 1 110 ? 18.397 -11.836 -21.826 1.00 91.25 110 LYS A O 1
ATOM 873 N N . ALA A 1 111 ? 16.155 -11.702 -21.897 1.00 91.19 111 ALA A N 1
ATOM 874 C CA . ALA A 1 111 ? 16.024 -12.090 -23.300 1.00 91.19 111 ALA A CA 1
ATOM 875 C C . ALA A 1 111 ? 16.350 -10.948 -24.280 1.00 91.19 111 ALA A C 1
ATOM 877 O O . ALA A 1 111 ? 16.728 -11.234 -25.415 1.00 91.19 111 ALA A O 1
ATOM 878 N N . HIS A 1 112 ? 16.242 -9.692 -23.835 1.00 88.88 112 HIS A N 1
ATOM 879 C CA . HIS A 1 112 ? 16.385 -8.492 -24.667 1.00 88.88 112 HIS A CA 1
ATOM 880 C C . HIS A 1 112 ? 17.342 -7.446 -24.064 1.00 88.88 112 HIS A C 1
ATOM 882 O O . HIS A 1 112 ? 16.954 -6.288 -23.887 1.00 88.88 112 HIS A O 1
ATOM 888 N N . PRO A 1 113 ? 18.595 -7.800 -23.723 1.00 88.19 113 PRO A N 1
ATOM 889 C CA . PRO A 1 113 ? 19.524 -6.886 -23.049 1.00 88.19 113 PRO A CA 1
ATOM 890 C C . PRO A 1 113 ? 19.803 -5.594 -23.839 1.00 88.19 113 PRO A C 1
ATOM 892 O O . PRO A 1 113 ? 20.122 -4.566 -23.251 1.00 88.19 113 PRO A O 1
ATOM 895 N N . GLU A 1 114 ? 19.660 -5.616 -25.165 1.00 89.44 114 GLU A N 1
ATOM 896 C CA . GLU A 1 114 ? 19.780 -4.446 -26.040 1.00 89.44 114 GLU A CA 1
ATOM 897 C C . GLU A 1 114 ? 18.671 -3.405 -25.835 1.00 89.44 114 GLU A C 1
ATOM 899 O O . GLU A 1 114 ? 18.880 -2.227 -26.124 1.00 89.44 114 GLU A O 1
ATOM 904 N N . SER A 1 115 ? 17.512 -3.832 -25.328 1.00 85.25 115 SER A N 1
ATOM 905 C CA . SER A 1 115 ? 16.357 -2.967 -25.060 1.00 85.25 115 SER A CA 1
ATOM 906 C C . SER A 1 115 ? 16.416 -2.333 -23.666 1.00 85.25 115 SER A C 1
ATOM 908 O O . SER A 1 115 ? 15.762 -1.322 -23.421 1.00 85.25 115 SER A O 1
ATOM 910 N N . PHE A 1 116 ? 17.243 -2.886 -22.771 1.00 84.31 116 PHE A N 1
ATOM 911 C CA . PHE A 1 116 ? 17.356 -2.474 -21.370 1.00 84.31 116 PHE A CA 1
ATOM 912 C C . PHE A 1 116 ? 18.816 -2.174 -21.005 1.00 84.31 116 PHE A C 1
ATOM 914 O O . PHE A 1 116 ? 19.462 -2.962 -20.308 1.00 84.31 116 PHE A O 1
ATOM 921 N N . PRO A 1 117 ? 19.374 -1.044 -21.477 1.00 81.06 117 PRO A N 1
ATOM 922 C CA . PRO A 1 117 ? 20.734 -0.665 -21.129 1.00 81.06 117 PRO A CA 1
ATOM 923 C C . PRO A 1 117 ? 20.878 -0.485 -19.614 1.00 81.06 117 PRO A C 1
ATOM 925 O O . PRO A 1 117 ? 19.984 0.040 -18.943 1.00 81.06 117 PRO A O 1
ATOM 928 N N . ALA A 1 118 ? 22.030 -0.905 -19.087 1.00 80.62 118 ALA A N 1
ATOM 929 C CA . ALA A 1 118 ? 22.349 -0.761 -17.673 1.00 80.62 118 ALA A CA 1
ATOM 930 C C . ALA A 1 118 ? 22.253 0.706 -17.230 1.00 80.62 118 ALA A C 1
ATOM 932 O O . ALA A 1 118 ? 22.596 1.624 -17.979 1.00 80.62 118 ALA A O 1
ATOM 933 N N . ALA A 1 119 ? 21.805 0.919 -15.993 1.00 81.94 119 ALA A N 1
ATOM 934 C CA . ALA A 1 119 ? 21.775 2.251 -15.412 1.00 81.94 119 ALA A CA 1
ATOM 935 C C . ALA A 1 119 ? 23.190 2.841 -15.339 1.00 81.94 119 ALA A C 1
ATOM 937 O O . ALA A 1 119 ? 24.150 2.157 -14.976 1.00 81.94 119 ALA A O 1
ATOM 938 N N . GLU A 1 120 ? 23.299 4.140 -15.619 1.00 85.25 120 GLU A N 1
ATOM 939 C CA . GLU A 1 120 ? 24.527 4.885 -15.353 1.00 85.25 120 GLU A CA 1
ATOM 940 C C . GLU A 1 120 ? 24.930 4.736 -13.873 1.00 85.25 120 GLU A C 1
ATOM 942 O O . GLU A 1 120 ? 24.056 4.750 -12.992 1.00 85.25 120 GLU A O 1
ATOM 947 N N . PRO A 1 121 ? 26.235 4.641 -13.560 1.00 84.00 121 PRO A N 1
ATOM 948 C CA . PRO A 1 121 ? 26.702 4.500 -12.187 1.00 84.00 121 PRO A CA 1
ATOM 949 C C . PRO A 1 121 ? 26.091 5.553 -11.251 1.00 84.00 121 PRO A C 1
ATOM 951 O O . PRO A 1 121 ? 26.161 6.757 -11.499 1.00 84.00 121 PRO A O 1
ATOM 954 N N . GLY A 1 122 ? 25.471 5.092 -10.163 1.00 84.31 122 GLY A N 1
ATOM 955 C CA . GLY A 1 122 ? 24.837 5.952 -9.159 1.00 84.31 122 GLY A CA 1
ATOM 956 C C . GLY A 1 122 ? 23.437 6.475 -9.511 1.00 84.31 122 GLY A C 1
ATOM 957 O O . GLY A 1 122 ? 22.837 7.144 -8.673 1.00 84.31 122 GLY A O 1
ATOM 958 N N . ARG A 1 123 ? 22.883 6.169 -10.696 1.00 84.50 123 ARG A N 1
ATOM 959 C CA . ARG A 1 123 ? 21.497 6.533 -11.067 1.00 84.50 123 ARG A CA 1
ATOM 960 C C . ARG A 1 123 ? 20.436 5.539 -10.588 1.00 84.50 123 ARG A C 1
ATOM 962 O O . ARG A 1 123 ? 19.260 5.870 -10.647 1.00 84.50 123 ARG A O 1
ATOM 969 N N . ASP A 1 124 ? 20.847 4.374 -10.095 1.00 87.50 124 ASP A N 1
ATOM 970 C CA . ASP A 1 124 ? 19.967 3.346 -9.527 1.00 87.50 124 ASP A CA 1
ATOM 971 C C . ASP A 1 124 ? 20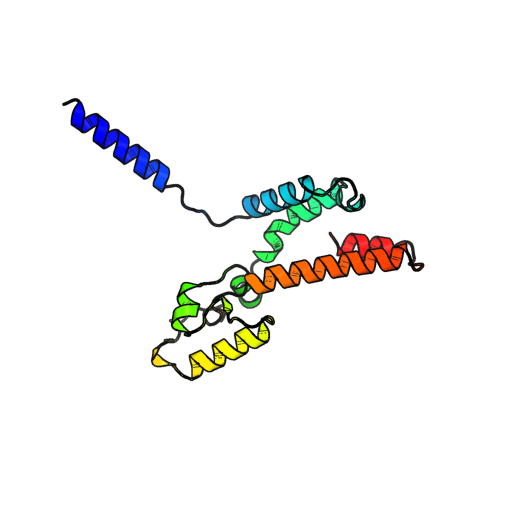.567 2.775 -8.232 1.00 87.50 124 ASP A C 1
ATOM 973 O O . ASP A 1 124 ? 20.820 1.583 -8.092 1.00 87.50 124 ASP A O 1
ATOM 977 N N . ALA A 1 125 ? 20.871 3.654 -7.273 1.00 86.75 125 ALA A N 1
ATOM 978 C CA . ALA A 1 125 ? 21.465 3.246 -5.995 1.00 86.75 125 ALA A CA 1
ATOM 979 C C . ALA A 1 125 ? 20.549 2.321 -5.172 1.00 86.75 125 ALA A C 1
ATOM 981 O O . ALA A 1 125 ? 21.023 1.596 -4.301 1.00 86.75 125 ALA A O 1
ATOM 982 N N . ALA A 1 126 ? 19.240 2.376 -5.431 1.00 87.81 126 ALA A N 1
ATOM 983 C CA . ALA A 1 126 ? 18.254 1.522 -4.796 1.00 87.81 126 ALA A CA 1
ATOM 984 C C . ALA A 1 126 ? 18.057 0.193 -5.536 1.00 87.81 126 ALA A C 1
ATOM 986 O O . ALA A 1 126 ? 17.402 -0.665 -4.969 1.00 87.81 126 ALA A O 1
ATOM 987 N N . HIS A 1 127 ? 18.622 -0.022 -6.730 1.00 89.06 127 HIS A N 1
ATOM 988 C CA . HIS A 1 127 ? 18.416 -1.239 -7.529 1.00 89.06 127 HIS A CA 1
ATOM 989 C C . HIS A 1 127 ? 16.933 -1.553 -7.791 1.00 89.06 127 HIS A C 1
ATOM 991 O O . HIS A 1 127 ? 16.495 -2.694 -7.651 1.00 89.06 127 HIS A O 1
ATOM 997 N N . VAL A 1 128 ? 16.149 -0.523 -8.118 1.00 88.81 128 VAL A N 1
ATOM 998 C CA . VAL A 1 128 ? 14.697 -0.632 -8.358 1.00 88.81 128 VAL A CA 1
ATOM 999 C C . VAL A 1 128 ? 14.294 -0.184 -9.752 1.00 88.81 128 VAL A C 1
ATOM 1001 O O . VAL A 1 128 ? 13.163 -0.434 -10.141 1.00 88.81 128 VAL A O 1
ATOM 1004 N N . ARG A 1 129 ? 15.205 0.394 -10.549 1.00 84.38 129 ARG A N 1
ATOM 1005 C CA . ARG A 1 129 ? 14.926 0.773 -11.948 1.00 84.38 129 ARG A CA 1
ATOM 1006 C C . ARG A 1 129 ? 14.456 -0.412 -12.790 1.00 84.38 129 ARG A C 1
ATOM 1008 O O . ARG A 1 129 ? 13.786 -0.243 -13.804 1.00 84.38 129 ARG A O 1
ATOM 1015 N N . GLU A 1 130 ? 14.847 -1.624 -12.404 1.00 85.75 130 GLU A N 1
ATOM 1016 C CA . GLU A 1 130 ? 14.403 -2.826 -13.100 1.00 85.75 130 GLU A CA 1
ATOM 1017 C C . GLU A 1 130 ? 12.952 -3.216 -12.825 1.00 85.75 130 GLU A C 1
ATOM 1019 O O . GLU A 1 130 ? 12.358 -4.000 -13.565 1.00 85.75 130 GLU A O 1
ATOM 1024 N N . LEU A 1 131 ? 12.378 -2.625 -11.786 1.00 84.25 131 LEU A N 1
ATOM 1025 C CA . LEU A 1 131 ? 11.004 -2.794 -11.382 1.00 84.25 131 LEU A CA 1
ATOM 1026 C C . LEU A 1 131 ? 10.224 -1.619 -11.983 1.00 84.25 131 LEU A C 1
ATOM 1028 O O . LEU A 1 131 ? 10.322 -0.490 -11.512 1.00 84.25 131 LEU A O 1
ATOM 1032 N N . VAL A 1 132 ? 9.429 -1.886 -13.020 1.00 89.94 132 VAL A N 1
ATOM 1033 C CA . VAL A 1 132 ? 8.535 -0.920 -13.712 1.00 89.94 132 VAL A CA 1
ATOM 1034 C C . VAL A 1 132 ? 7.354 -0.440 -12.838 1.00 89.94 132 VAL A C 1
ATOM 1036 O O . VAL A 1 132 ? 6.288 -0.065 -13.326 1.00 89.94 132 VAL A O 1
ATOM 1039 N N . GLY A 1 133 ? 7.532 -0.497 -11.517 1.00 93.69 133 GLY A N 1
ATOM 1040 C CA . GLY A 1 133 ? 6.549 -0.198 -10.489 1.00 93.69 133 GLY A CA 1
ATOM 1041 C C . GLY A 1 133 ? 5.627 -1.369 -10.129 1.00 93.69 133 GLY A C 1
ATOM 1042 O O . GLY A 1 133 ? 5.331 -2.258 -10.929 1.00 93.69 133 GLY A O 1
ATOM 1043 N N . LEU A 1 134 ? 5.193 -1.379 -8.871 1.00 95.50 134 LEU A N 1
ATOM 1044 C CA . LEU A 1 134 ? 4.438 -2.443 -8.206 1.00 95.50 134 LEU A CA 1
ATOM 1045 C C . LEU A 1 134 ? 3.162 -1.930 -7.515 1.00 95.50 134 LEU A C 1
ATOM 1047 O O . LEU A 1 134 ? 2.464 -2.715 -6.867 1.00 95.50 134 LEU A O 1
ATOM 1051 N N . LEU A 1 135 ? 2.821 -0.645 -7.677 1.00 94.94 135 LEU A N 1
ATOM 1052 C CA . LEU A 1 135 ? 1.695 0.001 -6.993 1.00 94.94 135 LEU A CA 1
ATOM 1053 C C . LEU A 1 135 ? 0.364 -0.775 -7.070 1.00 94.94 135 LEU A C 1
ATOM 1055 O O . LEU A 1 135 ? -0.295 -0.893 -6.032 1.00 94.94 135 LEU A O 1
ATOM 1059 N N . PRO A 1 136 ? -0.061 -1.348 -8.220 1.00 95.38 136 PRO A N 1
ATOM 1060 C CA . PRO A 1 136 ? -1.329 -2.075 -8.280 1.00 95.38 136 PRO A CA 1
ATOM 1061 C C . PRO A 1 136 ? -1.395 -3.252 -7.302 1.00 95.38 136 PRO A C 1
ATOM 1063 O O . PRO A 1 136 ? -2.409 -3.434 -6.624 1.00 95.38 136 PRO A O 1
ATOM 1066 N N . TRP A 1 137 ? -0.307 -4.017 -7.173 1.00 96.94 137 TRP A N 1
ATOM 1067 C CA . TRP A 1 137 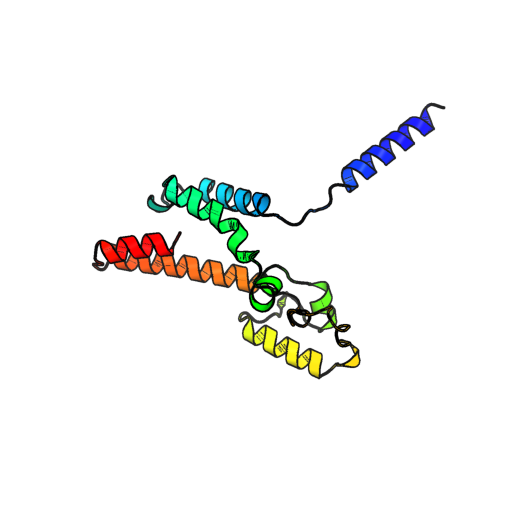? -0.241 -5.116 -6.212 1.00 96.94 137 TRP A CA 1
ATOM 1068 C C . TRP A 1 137 ? -0.209 -4.582 -4.788 1.00 96.94 137 TRP A C 1
ATOM 1070 O O . TRP A 1 137 ? -1.028 -5.017 -3.981 1.00 96.94 137 TRP A O 1
ATOM 1080 N N . THR A 1 138 ? 0.625 -3.580 -4.496 1.00 95.69 138 THR A N 1
ATOM 1081 C CA . THR A 1 138 ? 0.715 -2.965 -3.162 1.00 95.69 138 THR A CA 1
ATOM 1082 C C . THR A 1 138 ? -0.647 -2.497 -2.646 1.00 95.69 138 THR A C 1
ATOM 1084 O O . THR A 1 138 ? -0.987 -2.758 -1.489 1.00 95.69 138 THR A O 1
ATOM 1087 N N . ILE A 1 139 ? -1.469 -1.863 -3.490 1.00 95.00 139 ILE A N 1
ATOM 1088 C CA . ILE A 1 139 ? -2.832 -1.447 -3.122 1.00 95.00 139 ILE A CA 1
ATOM 1089 C C . ILE A 1 139 ? -3.679 -2.665 -2.734 1.00 95.00 139 ILE A C 1
ATOM 1091 O O . ILE A 1 139 ? -4.295 -2.688 -1.664 1.00 95.00 139 ILE A O 1
ATOM 1095 N N . THR A 1 140 ? -3.708 -3.695 -3.585 1.00 96.62 140 THR A N 1
ATOM 1096 C CA . THR A 1 140 ? -4.533 -4.891 -3.345 1.00 96.62 140 THR A CA 1
ATOM 1097 C C . THR A 1 140 ? -4.067 -5.708 -2.139 1.00 96.62 140 THR A C 1
ATOM 1099 O O . THR A 1 140 ? -4.895 -6.205 -1.375 1.00 96.62 140 THR A O 1
ATOM 1102 N N . GLU A 1 141 ? -2.757 -5.805 -1.917 1.00 96.88 141 GLU A N 1
ATOM 1103 C CA . GLU A 1 141 ? -2.156 -6.525 -0.799 1.00 96.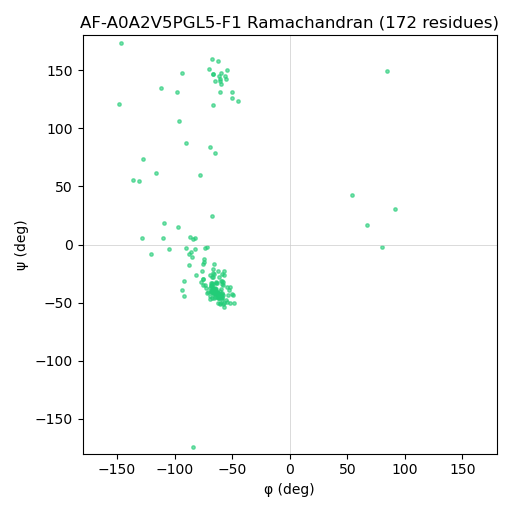88 141 GLU A CA 1
ATOM 1104 C C . GLU A 1 141 ? -2.427 -5.815 0.528 1.00 96.88 141 GLU A C 1
ATOM 1106 O O . GLU A 1 141 ? -2.825 -6.465 1.495 1.00 96.88 141 GLU A O 1
ATOM 1111 N N . ASN A 1 142 ? -2.290 -4.485 0.590 1.00 95.19 142 ASN A N 1
ATOM 1112 C CA . ASN A 1 142 ? -2.627 -3.722 1.796 1.00 95.19 142 ASN A CA 1
ATOM 1113 C C . ASN A 1 142 ? -4.131 -3.747 2.091 1.00 95.19 142 ASN A C 1
ATOM 1115 O O . ASN A 1 142 ? -4.527 -3.927 3.244 1.00 95.19 142 ASN A O 1
ATOM 1119 N N . TYR A 1 143 ? -4.979 -3.689 1.061 1.00 95.88 143 TYR A N 1
ATOM 1120 C CA . TYR A 1 143 ? -6.412 -3.937 1.222 1.00 95.88 143 TYR A CA 1
ATOM 1121 C C . TYR A 1 143 ? -6.693 -5.345 1.779 1.00 95.88 143 TYR A C 1
ATOM 1123 O O . TYR A 1 143 ? -7.503 -5.507 2.695 1.00 95.88 143 TYR A O 1
ATOM 1131 N N . GLY A 1 144 ? -5.995 -6.367 1.275 1.00 97.06 144 GLY A N 1
ATOM 1132 C CA . GLY A 1 144 ? -6.074 -7.739 1.777 1.00 97.06 144 GLY A CA 1
ATOM 1133 C C . GLY A 1 144 ? -5.657 -7.866 3.245 1.00 97.06 144 GLY A C 1
ATOM 1134 O O . GLY A 1 144 ? -6.380 -8.485 4.029 1.00 97.06 144 GLY A O 1
ATOM 1135 N N . LYS A 1 145 ? -4.548 -7.229 3.642 1.00 96.50 145 LYS A N 1
ATOM 1136 C CA . LYS A 1 145 ? -4.086 -7.170 5.041 1.00 96.50 145 LYS A CA 1
ATOM 1137 C C . LYS A 1 145 ? -5.138 -6.529 5.945 1.00 96.50 145 LYS A C 1
ATOM 1139 O O . LYS A 1 145 ? -5.477 -7.109 6.973 1.00 96.50 145 LYS A O 1
ATOM 1144 N N . LEU A 1 146 ? -5.720 -5.401 5.532 1.00 96.19 146 LEU A N 1
ATOM 1145 C CA . LEU A 1 146 ? -6.769 -4.720 6.294 1.00 96.19 146 LEU A CA 1
ATOM 1146 C C . LEU A 1 146 ? -8.012 -5.606 6.466 1.00 96.19 146 LEU A C 1
ATOM 1148 O O . LEU A 1 146 ? -8.523 -5.759 7.575 1.00 96.19 146 LEU A O 1
ATOM 1152 N N . LYS A 1 147 ? -8.469 -6.260 5.389 1.00 97.31 147 LYS A N 1
ATOM 1153 C CA . LYS A 1 147 ? -9.567 -7.240 5.462 1.00 97.31 147 LYS A CA 1
ATOM 1154 C C . LYS A 1 147 ? -9.256 -8.394 6.408 1.00 97.31 147 LYS A C 1
ATOM 1156 O O . LYS A 1 147 ? -10.138 -8.816 7.157 1.00 97.31 147 LYS A O 1
ATOM 1161 N N . SER A 1 148 ? -8.030 -8.912 6.369 1.00 97.75 148 SER A N 1
ATOM 1162 C CA . SER A 1 148 ? -7.584 -9.961 7.285 1.00 97.75 148 SER A CA 1
ATOM 1163 C C . SER A 1 148 ? -7.619 -9.475 8.734 1.00 97.75 148 SER A C 1
ATOM 1165 O O . SER A 1 148 ? -8.124 -10.194 9.590 1.00 97.75 148 SER A O 1
ATOM 1167 N N . GLY A 1 149 ? -7.171 -8.243 9.001 1.00 97.44 149 GLY A N 1
ATOM 1168 C CA . GLY A 1 149 ? -7.234 -7.616 10.324 1.00 97.44 149 GLY A CA 1
ATOM 1169 C C . GLY A 1 149 ? -8.660 -7.551 10.872 1.00 97.44 149 GLY A C 1
ATOM 1170 O O . GLY A 1 149 ? -8.921 -8.044 11.967 1.00 97.44 149 GLY A O 1
ATOM 1171 N N . PHE A 1 150 ? -9.615 -7.051 10.080 1.00 97.44 150 PHE A N 1
ATOM 1172 C CA . PHE A 1 150 ? -11.032 -7.053 10.469 1.00 97.44 150 PHE A CA 1
ATOM 1173 C C . PHE A 1 150 ? -11.612 -8.461 10.650 1.00 97.44 150 PHE A C 1
ATOM 1175 O O . PHE A 1 150 ? -12.466 -8.660 11.511 1.00 97.44 150 PHE A O 1
ATOM 1182 N N . SER A 1 151 ? -11.154 -9.441 9.867 1.00 96.44 151 SER A N 1
ATOM 1183 C CA . SER A 1 151 ? -11.596 -10.834 10.009 1.00 96.44 151 SER A CA 1
ATOM 1184 C C . SER A 1 151 ? -11.116 -11.442 11.330 1.00 96.44 151 SER A C 1
ATOM 1186 O O . SER A 1 151 ? -11.895 -12.110 12.004 1.00 96.44 151 SER A O 1
ATOM 1188 N N . TYR A 1 152 ? -9.872 -11.164 11.734 1.00 94.25 152 TYR A N 1
ATOM 1189 C CA . TYR A 1 152 ? -9.344 -11.572 13.040 1.00 94.25 152 TYR A CA 1
ATOM 1190 C C . TYR A 1 152 ? -10.067 -10.883 14.193 1.00 94.25 152 TYR A C 1
ATOM 1192 O O . TYR A 1 152 ? -10.457 -11.553 15.142 1.00 94.25 152 TYR A O 1
ATOM 1200 N N . PHE A 1 153 ? -10.302 -9.572 14.095 1.00 97.38 153 PHE A N 1
ATOM 1201 C CA . PHE A 1 153 ? -11.082 -8.835 15.090 1.00 97.38 153 PHE A CA 1
ATOM 1202 C C . PHE A 1 153 ? -12.472 -9.449 15.290 1.00 97.38 153 PHE A C 1
ATOM 1204 O O . PHE A 1 153 ? -12.849 -9.747 16.419 1.00 97.38 153 PHE A O 1
ATOM 1211 N N . LYS A 1 154 ? -13.185 -9.731 14.193 1.00 96.94 154 LYS A N 1
ATOM 1212 C CA . LYS A 1 154 ? -14.500 -10.373 14.242 1.00 96.94 154 LYS A CA 1
ATOM 1213 C C . LYS A 1 154 ? -14.453 -11.751 14.914 1.00 96.94 154 LYS A C 1
ATOM 1215 O O . LYS A 1 154 ? -15.298 -12.034 15.754 1.00 96.94 154 LYS A O 1
ATOM 1220 N N . ALA A 1 155 ? -13.470 -12.585 14.571 1.00 96.94 155 ALA A N 1
ATOM 1221 C CA . ALA A 1 155 ? -13.309 -13.902 15.189 1.00 96.94 155 ALA A CA 1
ATOM 1222 C C . ALA A 1 155 ? -13.065 -13.794 16.705 1.00 96.94 155 ALA A C 1
ATOM 1224 O O . ALA A 1 155 ? -13.684 -14.512 17.479 1.00 96.94 155 ALA A O 1
ATOM 1225 N N . PHE A 1 156 ? -12.227 -12.855 17.158 1.00 97.38 156 PHE A N 1
ATOM 1226 C CA . PHE A 1 156 ? -12.030 -12.643 18.594 1.00 97.38 156 PHE A CA 1
ATOM 1227 C C . PHE A 1 156 ? -13.297 -12.137 19.300 1.00 97.38 156 PHE A C 1
ATOM 1229 O O . PHE A 1 156 ? -13.561 -12.559 20.423 1.00 97.38 156 PHE A O 1
ATOM 1236 N N . GLU A 1 157 ? -14.094 -11.273 18.668 1.00 96.25 157 GLU A N 1
ATOM 1237 C CA . GLU A 1 157 ? -15.357 -10.806 19.254 1.00 96.25 157 GLU A CA 1
ATOM 1238 C C . GLU A 1 157 ? -16.428 -11.905 19.339 1.00 96.25 157 GLU A C 1
ATOM 1240 O O . GLU A 1 157 ? -17.156 -11.970 20.330 1.00 96.25 157 GLU A O 1
ATOM 1245 N N . GLU A 1 158 ? -16.543 -12.756 18.316 1.00 97.12 158 GLU A N 1
ATOM 1246 C CA . GLU A 1 158 ? -17.635 -13.733 18.198 1.00 97.12 158 GLU A CA 1
ATOM 1247 C C . GLU A 1 158 ? -17.297 -15.106 18.804 1.00 97.12 158 GLU A C 1
ATOM 1249 O O . GLU A 1 158 ? -18.183 -15.759 19.357 1.00 97.12 158 GLU A O 1
ATOM 1254 N N . ASP A 1 159 ? -16.026 -15.520 18.773 1.00 96.19 159 ASP A N 1
ATOM 1255 C CA . ASP A 1 159 ? -15.594 -16.883 19.118 1.00 96.19 159 ASP A CA 1
ATOM 1256 C C . ASP A 1 159 ? -14.821 -16.971 20.452 1.00 96.19 159 ASP A C 1
ATOM 1258 O O . ASP A 1 159 ? -14.149 -17.965 20.734 1.00 96.19 159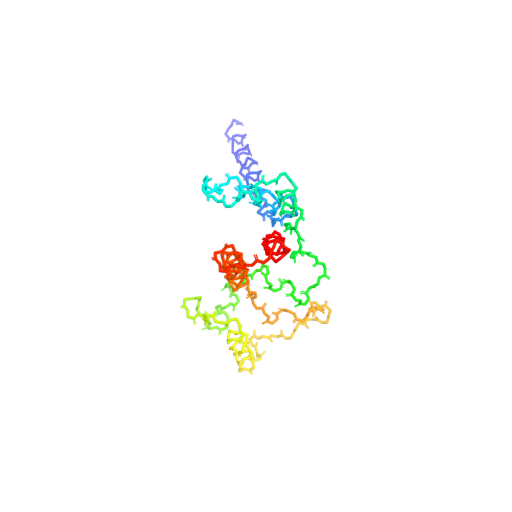 ASP A O 1
ATOM 1262 N N . GLY A 1 160 ? -14.945 -15.955 21.316 1.00 93.12 160 GLY A N 1
ATOM 1263 C CA . GLY A 1 160 ? -14.477 -16.011 22.709 1.00 93.12 160 GLY A CA 1
ATOM 1264 C C . GLY A 1 160 ? -13.048 -15.519 22.957 1.00 93.12 160 GLY A C 1
ATOM 1265 O O . GLY A 1 160 ? -12.395 -16.003 23.884 1.00 93.12 160 GLY A O 1
ATOM 1266 N N . GLY A 1 161 ? -12.565 -14.558 22.167 1.00 96.94 161 GLY A N 1
ATOM 1267 C CA . GLY A 1 161 ? -11.299 -13.872 22.419 1.00 96.94 161 GLY A CA 1
ATOM 1268 C C . GLY A 1 161 ? -11.281 -13.144 23.765 1.00 96.94 161 GLY A C 1
ATOM 1269 O O . GLY A 1 161 ? -12.291 -12.629 24.251 1.00 96.94 161 GLY A O 1
ATOM 1270 N N . THR A 1 162 ? -10.107 -13.085 24.385 1.00 98.00 162 THR A N 1
ATOM 1271 C CA . THR A 1 162 ? -9.899 -12.305 25.608 1.00 98.00 162 THR A CA 1
ATOM 1272 C C . THR A 1 162 ? -10.005 -10.803 25.329 1.00 98.00 162 THR A C 1
ATOM 1274 O O . THR A 1 162 ? -9.812 -10.335 24.205 1.00 98.00 162 THR A O 1
ATOM 1277 N N . ALA A 1 163 ? -10.257 -10.006 26.372 1.00 97.81 163 ALA A N 1
ATOM 1278 C CA . ALA A 1 163 ? -10.310 -8.547 26.237 1.00 97.81 163 ALA A CA 1
ATOM 1279 C C . ALA A 1 163 ? -8.998 -7.953 25.684 1.00 97.81 163 ALA A C 1
ATOM 1281 O O . ALA A 1 163 ? -9.027 -6.964 24.953 1.00 97.81 163 ALA A O 1
ATOM 1282 N N . GLU A 1 164 ? -7.858 -8.566 26.008 1.00 98.19 164 GLU A N 1
ATOM 1283 C CA . GLU A 1 164 ? -6.546 -8.159 25.505 1.00 98.19 164 GLU A CA 1
ATOM 1284 C C . GLU A 1 164 ? -6.367 -8.504 24.020 1.00 98.19 164 GLU A C 1
ATOM 1286 O O . GLU A 1 164 ? -5.894 -7.669 23.253 1.00 98.19 164 GLU A O 1
ATOM 1291 N N . GLU A 1 165 ? -6.800 -9.688 23.579 1.00 97.75 165 GLU A N 1
ATOM 1292 C CA . GLU A 1 165 ? -6.756 -10.073 22.161 1.00 97.75 165 GLU A CA 1
ATOM 1293 C C . GLU A 1 165 ? -7.645 -9.178 21.298 1.00 97.75 165 GLU A C 1
ATOM 1295 O O . GLU A 1 165 ? -7.209 -8.724 20.241 1.00 97.75 165 GLU A O 1
ATOM 1300 N N . ILE A 1 166 ? -8.851 -8.852 21.771 1.00 97.94 166 ILE A N 1
ATOM 1301 C CA . ILE A 1 166 ? -9.753 -7.922 21.082 1.00 97.94 166 ILE A CA 1
ATOM 1302 C C . ILE A 1 166 ? -9.110 -6.531 20.990 1.00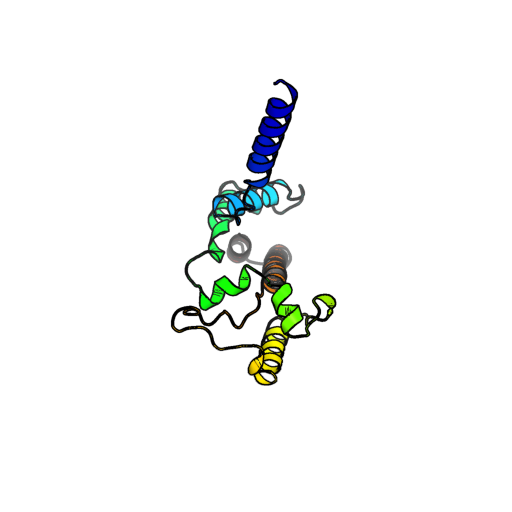 97.94 166 ILE A C 1
ATOM 1304 O O . ILE A 1 166 ? -9.100 -5.929 19.915 1.00 97.94 166 ILE A O 1
ATOM 1308 N N . ALA A 1 167 ? -8.527 -6.026 22.082 1.00 96.88 167 ALA A N 1
ATOM 1309 C CA . ALA A 1 167 ? -7.847 -4.731 22.084 1.00 96.88 167 ALA A CA 1
ATOM 1310 C C . ALA A 1 167 ? -6.641 -4.709 21.127 1.00 96.88 167 ALA A C 1
ATOM 1312 O O . ALA A 1 167 ? -6.483 -3.762 20.355 1.00 96.88 167 ALA A O 1
ATOM 1313 N N . ASN A 1 168 ? -5.826 -5.765 21.117 1.00 96.81 168 ASN A N 1
ATOM 1314 C CA . ASN A 1 168 ? -4.699 -5.899 20.194 1.00 96.81 168 ASN A CA 1
ATOM 1315 C C . ASN A 1 168 ? -5.164 -6.017 18.736 1.00 96.81 168 ASN A C 1
ATOM 1317 O O . ASN A 1 168 ? -4.558 -5.417 17.850 1.00 96.81 168 ASN A O 1
ATOM 1321 N N . ALA A 1 169 ? -6.265 -6.726 18.471 1.00 97.19 169 ALA A N 1
ATOM 1322 C CA . ALA A 1 169 ? -6.850 -6.813 17.136 1.00 97.19 169 ALA A CA 1
ATOM 1323 C C . ALA A 1 169 ? -7.351 -5.447 16.640 1.00 97.19 169 ALA A C 1
ATOM 1325 O O . ALA A 1 169 ? -7.122 -5.104 15.482 1.00 97.19 169 ALA A O 1
ATOM 1326 N N . GLN A 1 170 ? -7.957 -4.637 17.516 1.00 97.19 170 GLN A N 1
ATOM 1327 C CA . GLN A 1 170 ? -8.319 -3.253 17.196 1.00 97.19 170 GLN A CA 1
ATOM 1328 C C . GLN A 1 170 ? -7.084 -2.409 16.866 1.00 97.19 170 GLN A C 1
ATOM 1330 O O . GLN A 1 170 ? -7.096 -1.698 15.866 1.00 97.19 170 GLN A O 1
ATOM 1335 N N . GLN A 1 171 ? -6.010 -2.500 17.659 1.00 95.75 171 GLN A N 1
ATOM 1336 C CA . GLN A 1 171 ? -4.776 -1.748 17.393 1.00 95.75 171 GLN A CA 1
ATOM 1337 C C . GLN A 1 171 ? -4.068 -2.196 16.109 1.00 95.75 171 GLN A C 1
ATOM 1339 O O . GLN A 1 171 ? -3.522 -1.352 15.418 1.00 95.75 171 GLN A O 1
ATOM 1344 N N . ASN A 1 172 ? -4.114 -3.481 15.747 1.00 94.50 172 ASN A N 1
ATOM 1345 C CA . ASN A 1 172 ? -3.539 -3.979 14.490 1.00 94.50 172 ASN A CA 1
ATOM 1346 C C . ASN A 1 172 ? -4.262 -3.471 13.230 1.00 94.50 172 ASN A C 1
ATOM 1348 O O . ASN A 1 172 ? -3.702 -3.546 12.138 1.00 94.50 172 ASN A O 1
ATOM 1352 N N . ILE A 1 173 ? -5.516 -3.028 13.356 1.00 95.88 173 ILE A N 1
ATOM 1353 C CA . ILE A 1 173 ? -6.299 -2.471 12.244 1.00 95.88 173 ILE A CA 1
ATOM 1354 C C . ILE A 1 173 ? -5.955 -0.993 11.996 1.00 95.88 173 ILE A C 1
ATOM 1356 O O . ILE A 1 173 ? -6.146 -0.515 10.877 1.00 95.88 173 ILE A O 1
ATOM 1360 N N . ILE A 1 174 ? -5.494 -0.281 13.030 1.00 94.38 174 ILE A N 1
ATOM 1361 C CA . ILE A 1 174 ? -5.176 1.156 13.007 1.00 94.38 174 ILE A CA 1
ATOM 1362 C C . ILE A 1 174 ? -3.725 1.391 12.587 1.00 94.38 174 ILE A C 1
ATOM 1364 O O . ILE A 1 174 ? -3.521 2.265 11.716 1.00 94.38 174 ILE A O 1
#

Secondary structure (DSSP, 8-state):
-HHHHHHHHHHHHHHHHHT---PPP-HHHHHHHHHHHHHHS-TTS-GGGGSHHHHHHHHHGGGSTTSS-HHHHGGGG---HHHHHHTT--GGG--SSHHHHHHHHHHHHHH-TTTSPPPPTTS-TTS-TTS---HHHHHHHHHHHHHHHHHHHHHHHHTT--HHHHHHHHHHH-

Radius of gyration: 23.03 Å; Cα contacts (8 Å, |Δi|>4): 111; chains: 1; bounding box: 49×65×56 Å